Protein AF-A0A7V9PN42-F1 (afdb_monomer)

pLDDT: mean 95.18, std 6.63, range [56.19, 98.31]

Sequence (54 aa):
MRVKATSQVADVARRAMTRPLVDRFDPLLCCDDLGRYIGVVRVERLVDRLAQSL

Mean predicted aligned error: 2.49 Å

Radius of gyration: 10.89 Å; Cα contacts (8 Å, |Δi|>4): 67; chains: 1; bounding box: 22×32×23 Å

Nearest PDB structures (foldseek):
  5iip-assembly1_A  TM=7.281E-01  e=2.975E-02  Staphylococcus aureus
  4l28-assembly2_D  TM=8.233E-01  e=1.113E-01  Homo sapiens
  4gqw-assembly1_A-2  TM=7.499E-01  e=9.036E-02  Arabidopsis thaliana
  7r50-assembly2_I  TM=7.955E-01  e=2.744E-01  Mycolicibacterium smegmatis
  7r50-assembly2_K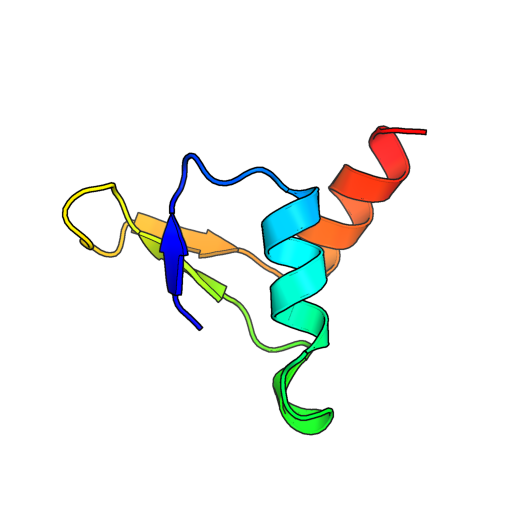  TM=8.263E-01  e=4.462E-01  Mycolicibacterium smegmatis

Solvent-accessible surface area (backbone atoms only — not comparable to full-atom values): 3272 Å² total; per-residue (Å²): 101,80,45,50,75,86,57,56,66,68,61,52,47,56,57,40,66,71,43,60,80,90,53,38,67,53,58,31,40,28,14,46,98,87,64,48,81,75,49,73,45,51,49,69,58,48,52,54,54,56,66,74,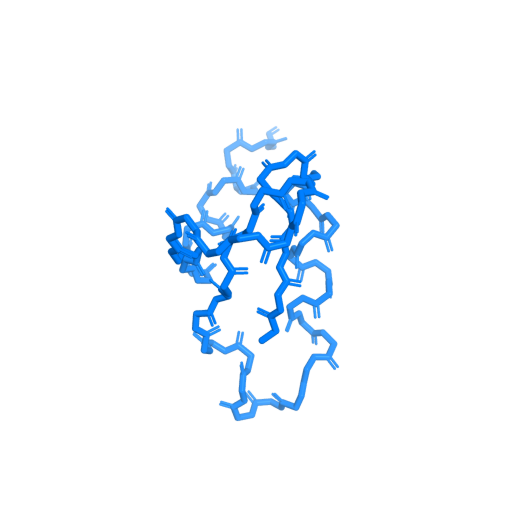72,114

Secondary structure (DSSP, 8-state):
-EEETTS-HHHHHHHHHTS-GGGTTSPEEEE-TT--EEEEE-HHHHHHHHHTT-

Foldseek 3Di:
DEDEPPDDLVVVLVVLVVDDPVCSQPWYFYAHPVRHTDDTDGNVVSVVVVVVVD

Structure (mmCIF, N/CA/C/O backbone):
data_AF-A0A7V9PN42-F1
#
_entry.id   AF-A0A7V9PN42-F1
#
loop_
_atom_site.group_PDB
_atom_site.id
_atom_site.type_symbol
_atom_site.label_atom_id
_atom_site.label_alt_id
_atom_site.label_comp_id
_atom_site.label_asym_id
_atom_site.label_entity_id
_atom_site.label_seq_id
_atom_site.pdbx_PDB_ins_code
_atom_site.Cartn_x
_atom_site.Cartn_y
_atom_site.Cartn_z
_atom_site.occupancy
_atom_site.B_iso_or_equiv
_atom_site.auth_seq_id
_atom_site.auth_comp_id
_atom_site.auth_asym_id
_atom_site.auth_atom_id
_atom_site.pdbx_PDB_model_num
ATOM 1 N N . MET A 1 1 ? 5.190 -5.914 -3.161 1.00 95.31 1 MET A N 1
ATOM 2 C CA . MET A 1 1 ? 5.391 -5.765 -1.690 1.00 95.31 1 MET A CA 1
ATOM 3 C C . MET A 1 1 ? 4.133 -6.221 -0.946 1.00 95.31 1 MET A C 1
ATOM 5 O O . MET A 1 1 ? 3.047 -6.011 -1.473 1.00 95.31 1 MET A O 1
ATOM 9 N N . ARG A 1 2 ? 4.261 -6.826 0.250 1.00 97.12 2 ARG A N 1
ATOM 10 C CA . ARG A 1 2 ? 3.126 -7.191 1.127 1.00 97.12 2 ARG A CA 1
ATOM 11 C C . ARG A 1 2 ? 2.872 -6.118 2.194 1.00 97.12 2 ARG A C 1
ATOM 13 O O . ARG A 1 2 ? 3.828 -5.551 2.728 1.00 97.12 2 ARG A O 1
ATOM 20 N N . VAL A 1 3 ? 1.605 -5.866 2.513 1.00 97.75 3 VAL A N 1
ATOM 21 C CA . VAL A 1 3 ? 1.153 -4.910 3.539 1.00 97.75 3 VAL A CA 1
ATOM 22 C C . VAL A 1 3 ? 0.046 -5.523 4.390 1.00 97.75 3 VAL A C 1
ATOM 24 O O . VAL A 1 3 ? -0.670 -6.400 3.912 1.00 97.75 3 VAL A O 1
ATOM 27 N N . LYS A 1 4 ? -0.095 -5.076 5.641 1.00 97.75 4 LYS A N 1
ATOM 28 C CA . LYS A 1 4 ? -1.182 -5.531 6.515 1.00 97.75 4 LYS A CA 1
ATOM 29 C C . LYS A 1 4 ? -2.431 -4.687 6.294 1.00 97.75 4 LYS A C 1
ATOM 31 O O . LYS A 1 4 ? -2.310 -3.472 6.146 1.00 97.75 4 LYS A O 1
ATOM 36 N N . ALA A 1 5 ? -3.607 -5.302 6.373 1.00 95.50 5 ALA A N 1
ATOM 37 C CA . ALA A 1 5 ? -4.899 -4.609 6.298 1.00 95.50 5 ALA A CA 1
ATOM 38 C C . ALA A 1 5 ? -5.055 -3.487 7.341 1.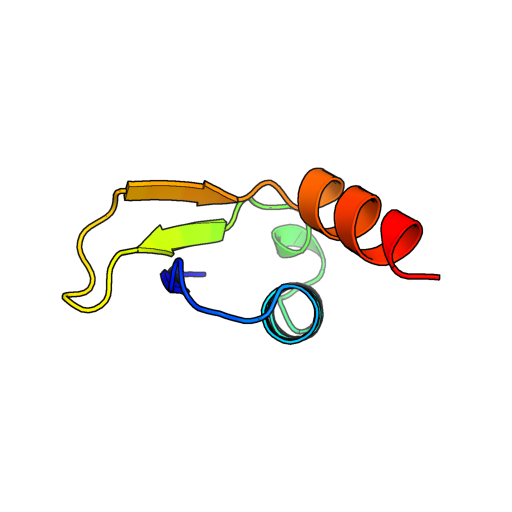00 95.50 5 ALA A C 1
ATOM 40 O O . ALA A 1 5 ? -5.735 -2.496 7.101 1.00 95.50 5 ALA A O 1
ATOM 41 N N . THR A 1 6 ? -4.394 -3.645 8.486 1.00 96.19 6 THR A N 1
ATOM 42 C CA . THR A 1 6 ? -4.396 -2.721 9.626 1.00 96.19 6 THR A CA 1
ATOM 43 C C . THR A 1 6 ? -3.350 -1.607 9.518 1.00 96.19 6 THR A C 1
ATOM 45 O O . THR A 1 6 ? -3.270 -0.754 10.398 1.00 96.19 6 THR A O 1
ATOM 48 N N . SER A 1 7 ? -2.519 -1.599 8.467 1.00 96.69 7 SER A N 1
ATOM 49 C CA . SER A 1 7 ? -1.489 -0.568 8.291 1.00 96.69 7 SER A CA 1
ATOM 50 C C . SER A 1 7 ? -2.112 0.787 7.964 1.00 96.69 7 SER A C 1
ATOM 52 O O . SER A 1 7 ? -3.033 0.875 7.153 1.00 96.69 7 SER A O 1
ATOM 54 N N . GLN A 1 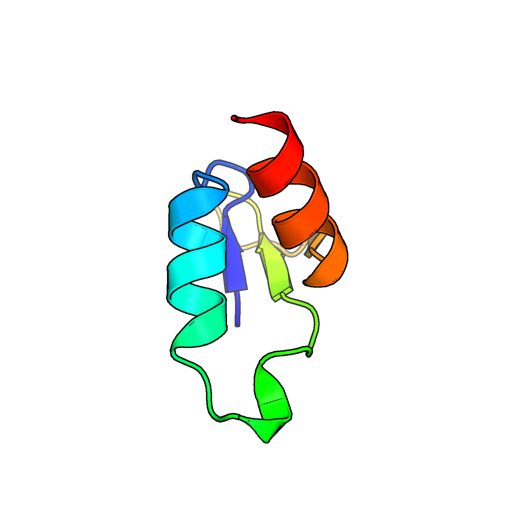8 ? -1.550 1.857 8.528 1.00 96.62 8 GLN A N 1
ATOM 55 C CA . GLN A 1 8 ? -1.936 3.220 8.175 1.00 96.62 8 GLN A CA 1
ATOM 56 C C . GLN A 1 8 ? -1.642 3.500 6.697 1.00 96.62 8 GLN A C 1
ATOM 58 O O . GLN A 1 8 ? -0.577 3.152 6.178 1.00 96.62 8 GLN A O 1
ATOM 63 N N . VAL A 1 9 ? -2.577 4.172 6.019 1.00 96.31 9 VAL A N 1
ATOM 64 C CA . VAL A 1 9 ? -2.483 4.473 4.578 1.00 96.31 9 VAL A CA 1
ATOM 65 C C . VAL A 1 9 ? -1.203 5.250 4.253 1.00 96.31 9 VAL A C 1
ATOM 67 O O . VAL A 1 9 ? -0.522 4.930 3.278 1.00 96.31 9 VAL A O 1
ATOM 70 N N . ALA A 1 10 ? -0.835 6.221 5.094 1.00 96.50 10 ALA A N 1
ATOM 71 C CA . ALA A 1 10 ? 0.371 7.029 4.917 1.00 96.50 10 ALA A CA 1
ATOM 72 C C . ALA A 1 10 ? 1.664 6.202 4.985 1.00 96.50 10 ALA A C 1
ATOM 74 O O . ALA A 1 10 ? 2.560 6.391 4.159 1.00 96.50 10 ALA A O 1
ATOM 75 N N . ASP A 1 11 ? 1.750 5.244 5.908 1.00 97.44 11 ASP A N 1
ATOM 76 C CA . ASP A 1 11 ? 2.924 4.375 6.041 1.00 97.44 11 ASP A CA 1
ATOM 77 C C . ASP A 1 11 ? 3.053 3.428 4.848 1.00 97.44 11 ASP A C 1
ATOM 79 O O . ASP A 1 11 ? 4.149 3.204 4.323 1.00 97.44 11 ASP A O 1
ATOM 83 N N . VAL A 1 12 ? 1.919 2.902 4.379 1.00 97.62 12 VAL A N 1
ATOM 84 C CA . VAL A 1 12 ? 1.858 2.062 3.181 1.00 97.62 12 VAL A CA 1
ATOM 85 C C . VAL A 1 12 ? 2.310 2.844 1.949 1.00 97.62 12 VAL A C 1
ATOM 87 O O . VAL A 1 12 ? 3.154 2.352 1.198 1.00 97.62 12 VAL A O 1
ATOM 90 N N . ALA A 1 13 ? 1.809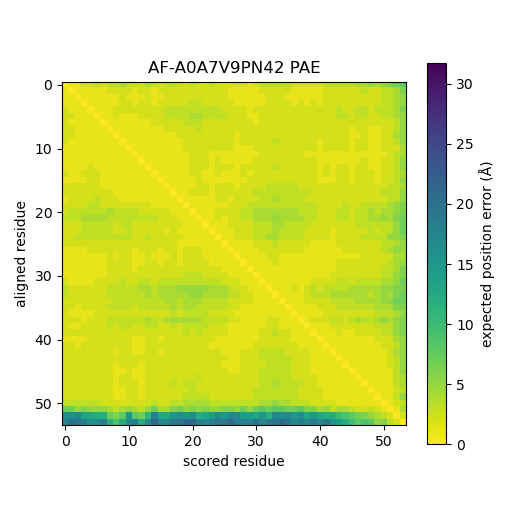 4.066 1.761 1.00 96.69 13 ALA A N 1
ATOM 91 C CA . ALA A 1 13 ? 2.189 4.923 0.644 1.00 96.69 13 ALA A CA 1
ATOM 92 C C . ALA A 1 13 ? 3.677 5.295 0.683 1.00 96.69 13 ALA A C 1
ATOM 94 O O . ALA A 1 13 ? 4.372 5.168 -0.327 1.00 96.69 13 ALA A O 1
ATOM 95 N N . ARG A 1 14 ? 4.203 5.664 1.859 1.00 96.50 14 ARG A N 1
ATOM 96 C CA . ARG A 1 14 ? 5.627 5.974 2.039 1.00 96.50 14 ARG A CA 1
ATOM 97 C C . ARG A 1 14 ? 6.505 4.801 1.608 1.00 96.50 14 ARG A C 1
ATOM 99 O O . ARG A 1 14 ? 7.420 4.986 0.814 1.00 96.50 14 ARG A O 1
ATOM 106 N N . ARG A 1 15 ? 6.186 3.586 2.061 1.00 96.81 15 ARG A N 1
ATOM 107 C CA . ARG A 1 15 ? 6.911 2.359 1.684 1.00 96.81 15 ARG A CA 1
ATOM 108 C C . ARG A 1 15 ? 6.728 1.980 0.215 1.00 96.81 15 ARG A C 1
ATOM 110 O O . ARG A 1 15 ? 7.651 1.463 -0.405 1.00 96.81 15 ARG A O 1
ATOM 117 N N . ALA A 1 16 ? 5.555 2.224 -0.366 1.00 96.88 16 ALA A N 1
ATOM 118 C CA . ALA A 1 16 ? 5.331 1.973 -1.787 1.00 96.88 16 ALA A CA 1
ATOM 119 C C . ALA A 1 16 ? 6.270 2.822 -2.659 1.00 96.88 16 ALA A C 1
ATOM 121 O O . ALA A 1 16 ? 6.790 2.317 -3.655 1.00 96.88 16 ALA A O 1
ATOM 122 N N . MET A 1 17 ? 6.539 4.062 -2.239 1.00 96.12 17 MET A N 1
ATOM 123 C CA . MET A 1 17 ? 7.408 5.009 -2.941 1.00 96.12 17 MET A CA 1
ATOM 124 C C . MET A 1 17 ? 8.909 4.753 -2.761 1.00 96.12 17 MET A C 1
ATOM 126 O O . MET A 1 17 ? 9.699 5.281 -3.539 1.00 96.12 17 MET A O 1
ATOM 130 N N . THR A 1 18 ? 9.331 3.921 -1.803 1.00 96.50 18 THR A N 1
ATOM 131 C CA . THR A 1 18 ? 10.747 3.527 -1.665 1.00 96.50 18 THR A CA 1
ATOM 132 C C . THR A 1 18 ? 11.146 2.375 -2.592 1.00 96.50 18 THR A C 1
ATOM 134 O O . THR A 1 18 ? 12.309 1.983 -2.608 1.00 96.50 18 THR A O 1
ATOM 137 N N . ARG A 1 19 ? 10.204 1.810 -3.359 1.00 96.25 19 ARG A N 1
ATOM 138 C CA . ARG A 1 19 ? 10.473 0.750 -4.345 1.00 96.25 19 ARG A CA 1
ATOM 139 C C . ARG A 1 19 ? 11.229 1.293 -5.574 1.00 96.25 19 ARG A C 1
ATOM 141 O O . ARG A 1 19 ? 11.182 2.509 -5.815 1.00 96.25 19 ARG A O 1
ATOM 148 N N . PRO A 1 20 ? 11.899 0.430 -6.365 1.00 97.69 20 PRO A N 1
ATOM 149 C CA . PRO A 1 20 ? 12.437 0.811 -7.671 1.00 97.69 20 PRO A CA 1
ATOM 150 C C . PRO A 1 20 ? 11.372 1.493 -8.527 1.00 97.69 20 PRO A C 1
ATOM 152 O O . PRO A 1 20 ? 10.199 1.139 -8.450 1.00 97.69 20 PRO A O 1
ATOM 155 N N . LEU A 1 21 ? 11.769 2.495 -9.319 1.00 95.62 21 LEU A N 1
ATOM 156 C CA . LEU A 1 21 ? 10.826 3.380 -10.013 1.00 95.62 21 LEU A CA 1
ATOM 157 C C . LEU A 1 21 ? 9.847 2.614 -10.915 1.00 95.62 21 LEU A C 1
ATOM 159 O O . LEU A 1 21 ? 8.661 2.931 -10.918 1.00 95.62 21 LEU A O 1
ATOM 163 N N . VAL A 1 22 ? 10.340 1.579 -11.599 1.00 96.88 22 VAL A N 1
ATOM 164 C CA . VAL A 1 22 ? 9.545 0.692 -12.460 1.00 96.88 22 VAL A CA 1
ATOM 165 C C . VAL A 1 22 ? 8.460 -0.078 -11.692 1.00 96.88 22 VAL A C 1
ATOM 167 O O . VAL A 1 22 ? 7.394 -0.314 -12.242 1.00 96.88 22 VAL A O 1
ATOM 170 N N . ASP A 1 23 ? 8.663 -0.341 -10.398 1.00 95.56 23 ASP A N 1
ATOM 171 C CA . ASP A 1 23 ? 7.745 -1.134 -9.569 1.00 95.56 23 ASP A CA 1
ATOM 172 C C . ASP A 1 23 ? 6.805 -0.267 -8.711 1.00 95.56 23 ASP A C 1
ATOM 174 O O . ASP A 1 23 ? 5.961 -0.785 -7.971 1.00 95.56 23 ASP A O 1
ATOM 178 N N . ARG A 1 24 ? 6.974 1.067 -8.692 1.00 95.19 24 ARG A N 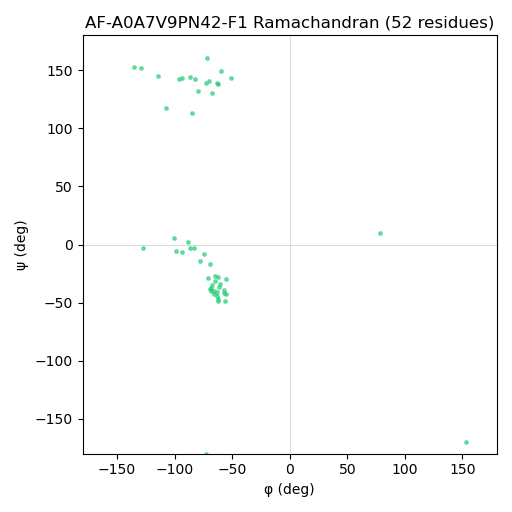1
ATOM 179 C CA . ARG A 1 24 ? 6.259 1.942 -7.735 1.00 95.19 24 ARG A CA 1
ATOM 180 C C . ARG A 1 24 ? 4.754 1.957 -7.943 1.00 95.19 24 ARG A C 1
ATOM 182 O O . ARG A 1 24 ? 4.039 2.164 -6.963 1.00 95.19 24 ARG A O 1
ATOM 189 N N . PHE A 1 25 ? 4.301 1.707 -9.167 1.00 93.19 25 PHE A N 1
ATOM 190 C CA . PHE A 1 25 ? 2.885 1.641 -9.522 1.00 93.19 25 PHE A CA 1
ATOM 191 C C . PHE A 1 25 ? 2.314 0.223 -9.480 1.00 93.19 25 PHE A C 1
ATOM 193 O O . PHE A 1 25 ? 1.096 0.065 -9.545 1.00 93.19 25 PHE A O 1
ATOM 200 N N . ASP A 1 26 ? 3.152 -0.795 -9.265 1.00 96.94 26 ASP A N 1
ATOM 201 C CA . ASP A 1 26 ? 2.657 -2.154 -9.095 1.00 96.94 26 ASP A CA 1
ATOM 202 C C . ASP A 1 26 ? 1.780 -2.256 -7.844 1.00 96.94 26 ASP A C 1
ATOM 204 O O . ASP A 1 26 ? 2.151 -1.717 -6.781 1.00 96.94 26 ASP A O 1
ATOM 208 N N . PRO A 1 27 ? 0.660 -2.995 -7.928 1.00 97.69 27 PRO A N 1
ATOM 209 C CA . PRO A 1 27 ? -0.238 -3.193 -6.807 1.00 97.69 27 PRO A CA 1
ATOM 210 C C . PRO A 1 27 ? 0.468 -3.873 -5.628 1.00 97.69 27 PRO A C 1
ATOM 212 O O . PRO A 1 27 ? 1.395 -4.676 -5.767 1.00 97.69 27 PRO A O 1
ATOM 215 N N . LEU A 1 28 ? 0.005 -3.547 -4.425 1.00 97.88 28 LEU A N 1
ATOM 216 C CA . LEU A 1 28 ? 0.494 -4.136 -3.185 1.00 97.88 28 LEU A CA 1
ATO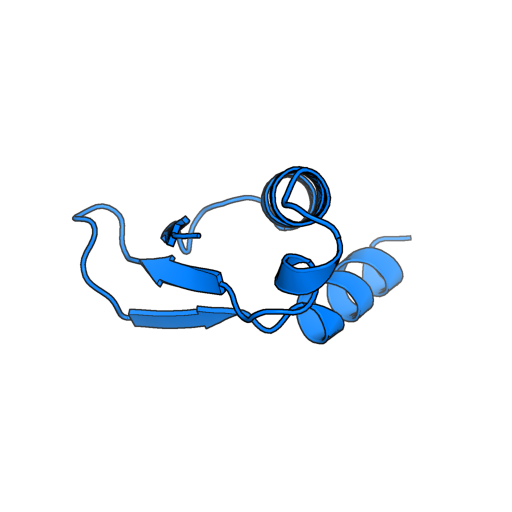M 217 C C . LEU A 1 28 ? -0.381 -5.323 -2.797 1.00 97.88 28 LEU A C 1
ATOM 219 O O . LEU A 1 28 ? -1.600 -5.279 -2.948 1.00 97.88 28 LEU A O 1
ATOM 223 N N . LEU A 1 29 ? 0.227 -6.363 -2.235 1.00 98.06 29 LEU A N 1
ATOM 224 C CA . LEU A 1 29 ? -0.502 -7.520 -1.723 1.00 98.06 29 LEU A CA 1
ATOM 225 C C . LEU A 1 29 ? -0.964 -7.234 -0.294 1.00 98.06 29 LEU A C 1
ATOM 227 O O . LEU A 1 29 ? -0.139 -7.125 0.616 1.00 98.06 29 LEU A O 1
ATOM 231 N N . CYS A 1 30 ? -2.272 -7.121 -0.094 1.00 98.19 30 CYS A N 1
ATOM 232 C CA . CYS A 1 30 ? -2.872 -6.976 1.223 1.00 98.19 30 CYS A CA 1
ATOM 233 C C . CYS A 1 30 ? -2.952 -8.335 1.910 1.00 98.19 30 CYS A C 1
ATOM 235 O O . CYS A 1 30 ? -3.389 -9.327 1.316 1.00 98.19 30 CYS A O 1
ATOM 237 N N . CYS A 1 31 ? -2.522 -8.369 3.164 1.00 98.31 31 CYS A N 1
ATOM 238 C CA . CYS A 1 31 ? -2.516 -9.561 3.986 1.00 98.31 31 CYS A CA 1
ATOM 239 C C . CYS A 1 31 ? -3.181 -9.293 5.335 1.00 98.31 31 CYS A C 1
ATOM 241 O O . CYS A 1 31 ? -3.146 -8.165 5.836 1.00 98.31 31 CYS A O 1
ATOM 243 N N . ASP A 1 32 ? -3.750 -10.334 5.933 1.00 96.88 32 ASP A N 1
ATOM 244 C CA . ASP A 1 32 ? -4.143 -10.301 7.342 1.00 96.88 32 ASP A CA 1
ATOM 245 C C . ASP A 1 32 ? -2.913 -10.356 8.274 1.00 96.88 32 ASP A C 1
ATOM 247 O O . ASP A 1 32 ? -1.759 -10.409 7.828 1.00 96.88 32 ASP A O 1
ATOM 251 N N . ASP A 1 33 ? -3.147 -10.336 9.587 1.00 95.38 33 ASP A N 1
ATOM 252 C CA . ASP A 1 33 ? -2.077 -10.391 10.590 1.00 95.38 33 ASP A CA 1
ATOM 253 C C . ASP A 1 33 ? -1.351 -11.742 10.662 1.00 95.38 33 ASP A C 1
ATOM 255 O O . ASP A 1 33 ? -0.225 -11.794 11.157 1.00 95.38 33 ASP A O 1
ATOM 259 N N . LEU A 1 34 ? -1.942 -12.806 10.109 1.00 95.94 34 LEU A N 1
ATOM 260 C CA . LEU A 1 34 ? -1.312 -14.119 9.939 1.00 95.94 34 LEU A CA 1
ATOM 261 C C . LEU A 1 34 ? -0.549 -14.224 8.606 1.00 95.94 34 LEU A C 1
ATOM 263 O O . LEU A 1 34 ? 0.004 -15.275 8.283 1.00 95.94 34 LEU A O 1
ATOM 267 N N . GLY A 1 35 ? -0.516 -13.146 7.818 1.00 95.06 35 GLY A N 1
ATOM 268 C CA . GLY A 1 35 ? 0.159 -13.086 6.530 1.00 95.06 35 GLY A CA 1
ATOM 269 C C . GLY A 1 35 ? -0.612 -13.743 5.386 1.00 95.06 35 GLY A C 1
ATOM 270 O O . GLY A 1 35 ? -0.042 -13.875 4.302 1.00 95.06 35 GLY A O 1
ATOM 271 N N . ARG A 1 36 ? -1.879 -14.132 5.561 1.00 97.81 36 ARG A N 1
ATOM 272 C CA . ARG A 1 36 ? -2.709 -14.705 4.488 1.00 97.81 36 ARG A CA 1
ATOM 273 C C . ARG A 1 36 ? -3.116 -13.612 3.510 1.00 97.81 36 ARG A C 1
ATOM 275 O O . ARG A 1 36 ? -3.438 -12.504 3.922 1.00 97.81 36 ARG A O 1
ATOM 282 N N . TYR A 1 37 ? -3.086 -13.914 2.213 1.00 97.81 37 TYR A N 1
ATOM 283 C CA . TYR A 1 37 ? -3.512 -12.973 1.176 1.00 97.81 37 TYR A CA 1
ATOM 284 C C . TYR A 1 37 ? -5.021 -12.730 1.262 1.00 97.81 37 TYR A C 1
ATOM 286 O O . TYR A 1 37 ? -5.792 -13.687 1.285 1.00 97.81 37 TYR A O 1
ATOM 294 N N . ILE A 1 38 ? -5.425 -11.461 1.267 1.00 97.81 38 ILE A N 1
ATOM 295 C CA . ILE A 1 38 ? -6.841 -11.065 1.332 1.00 97.81 38 ILE A CA 1
ATOM 296 C C . ILE A 1 38 ? -7.251 -10.096 0.215 1.00 97.81 38 ILE A C 1
ATOM 298 O O . ILE A 1 38 ? -8.415 -9.720 0.126 1.00 97.81 38 ILE A O 1
ATOM 302 N N . GLY A 1 39 ? -6.315 -9.676 -0.641 1.00 97.56 39 GLY A N 1
ATOM 303 C CA . GLY A 1 39 ? -6.614 -8.805 -1.775 1.00 97.56 39 GLY A CA 1
ATOM 304 C C . GLY A 1 39 ? -5.439 -7.939 -2.209 1.00 97.56 39 GLY A C 1
ATOM 305 O O . GLY A 1 39 ? -4.312 -8.091 -1.737 1.00 97.56 39 GLY A O 1
ATOM 306 N N . VAL A 1 40 ? -5.718 -6.988 -3.096 1.00 97.88 40 VAL A N 1
ATOM 307 C CA . VAL A 1 40 ? -4.733 -6.023 -3.595 1.00 9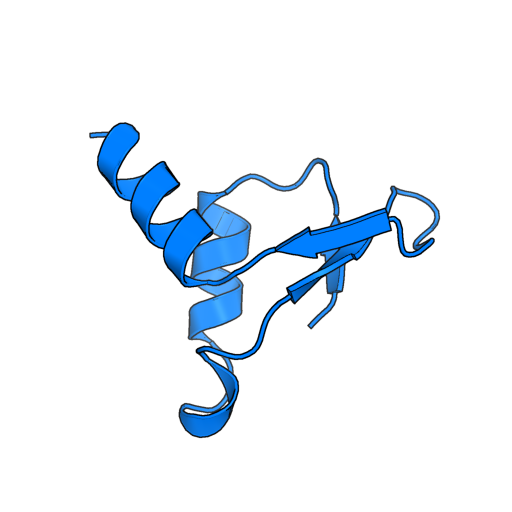7.88 40 VAL A CA 1
ATOM 308 C C . VAL A 1 40 ? -5.072 -4.604 -3.162 1.00 97.88 40 VAL A C 1
ATOM 310 O O . VAL A 1 40 ? -6.237 -4.214 -3.118 1.00 97.88 40 VAL A O 1
ATOM 313 N N . VAL A 1 41 ? -4.040 -3.810 -2.898 1.00 97.69 41 VAL A N 1
ATOM 314 C CA . VAL A 1 41 ? -4.147 -2.357 -2.753 1.00 97.69 41 VAL A CA 1
ATOM 315 C C . VAL A 1 41 ? -3.526 -1.726 -3.986 1.00 97.69 41 VAL A C 1
ATOM 317 O O . VAL A 1 41 ? -2.334 -1.900 -4.247 1.00 97.69 41 VAL A O 1
ATOM 320 N N . ARG A 1 42 ? -4.338 -1.003 -4.755 1.00 96.88 42 ARG A N 1
ATOM 321 C CA . ARG A 1 42 ? -3.861 -0.280 -5.934 1.00 9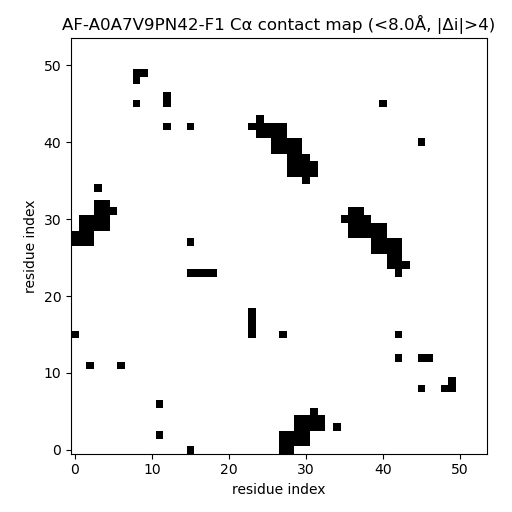6.88 42 ARG A CA 1
ATOM 322 C C . ARG A 1 42 ? -3.257 1.063 -5.529 1.00 96.88 42 ARG A C 1
ATOM 324 O O . ARG A 1 42 ? -3.749 1.706 -4.600 1.00 96.88 42 ARG A O 1
ATOM 331 N N . VAL A 1 43 ? -2.181 1.466 -6.197 1.00 96.06 43 VAL A N 1
ATOM 332 C CA . VAL A 1 43 ? -1.382 2.633 -5.792 1.00 96.06 43 VAL A CA 1
ATOM 333 C C . VAL A 1 43 ? -2.163 3.929 -5.992 1.00 96.06 43 VAL A C 1
ATOM 335 O O . VAL A 1 43 ? -2.138 4.790 -5.118 1.00 96.06 43 VAL A O 1
ATOM 338 N N . GLU A 1 44 ? -2.955 4.035 -7.057 1.00 95.62 44 GLU A N 1
ATOM 339 C CA . GLU A 1 44 ? -3.842 5.175 -7.295 1.00 95.62 44 GLU A CA 1
ATOM 340 C C . GLU A 1 44 ? -4.877 5.348 -6.174 1.00 95.62 44 GLU A C 1
ATOM 342 O O . GLU A 1 44 ? -5.155 6.464 -5.750 1.00 95.62 44 GLU A O 1
ATOM 347 N N . ARG A 1 45 ? -5.354 4.244 -5.579 1.00 96.00 45 ARG A N 1
ATOM 348 C CA . ARG A 1 45 ? -6.280 4.311 -4.439 1.00 96.00 45 ARG A CA 1
ATOM 349 C C . ARG A 1 45 ? -5.609 4.796 -3.159 1.00 96.00 45 ARG A C 1
ATOM 351 O O . ARG A 1 45 ? -6.285 5.396 -2.332 1.00 96.00 45 ARG A O 1
ATOM 358 N N . LEU A 1 46 ? -4.307 4.567 -2.977 1.00 95.25 46 LEU A N 1
ATOM 359 C CA . LEU A 1 46 ? -3.572 5.175 -1.862 1.00 95.25 46 LEU A CA 1
ATOM 360 C C . LEU A 1 46 ? -3.507 6.694 -2.027 1.00 95.25 46 LEU A C 1
ATOM 362 O O . LEU A 1 46 ? -3.726 7.412 -1.055 1.00 95.25 46 LEU A O 1
ATOM 366 N N . VAL A 1 47 ? -3.258 7.173 -3.249 1.00 94.38 47 VAL A N 1
ATOM 367 C CA . VAL A 1 47 ? -3.218 8.609 -3.563 1.00 94.38 47 VAL A CA 1
ATOM 368 C C . VAL A 1 47 ? -4.578 9.257 -3.308 1.00 94.38 47 VAL A C 1
ATOM 370 O O . VAL A 1 47 ? -4.637 10.238 -2.570 1.00 94.38 47 VAL A O 1
ATOM 373 N N . ASP A 1 48 ? -5.668 8.663 -3.808 1.00 95.56 48 ASP A N 1
ATOM 374 C CA . ASP A 1 48 ? -7.033 9.157 -3.570 1.00 95.56 48 ASP A CA 1
ATOM 375 C C . ASP A 1 48 ? -7.342 9.292 -2.072 1.00 95.56 48 ASP A C 1
ATOM 377 O O . ASP A 1 48 ? -7.924 10.280 -1.624 1.00 95.56 48 ASP A O 1
ATOM 381 N N . ARG A 1 49 ? -6.938 8.299 -1.269 1.00 95.62 49 ARG A N 1
ATOM 382 C CA . ARG A 1 49 ? -7.170 8.308 0.182 1.00 95.62 49 ARG A CA 1
ATOM 383 C C . ARG A 1 49 ? -6.336 9.357 0.903 1.00 95.62 49 ARG A C 1
ATOM 385 O O . ARG A 1 49 ? -6.846 9.986 1.825 1.00 95.62 49 ARG A O 1
ATOM 392 N N . LEU A 1 50 ? -5.087 9.562 0.493 1.00 94.88 50 LEU A N 1
ATOM 393 C CA . LEU A 1 50 ? -4.238 10.610 1.061 1.00 94.88 50 LEU A CA 1
ATOM 394 C C . LEU A 1 50 ? -4.778 12.006 0.740 1.00 94.88 50 LEU A C 1
ATOM 396 O O . LEU A 1 50 ? -4.793 12.859 1.620 1.00 94.88 50 LEU A O 1
ATOM 400 N N . ALA A 1 51 ? -5.275 12.215 -0.480 1.00 94.81 51 ALA A N 1
ATOM 401 C CA . ALA A 1 51 ? -5.858 13.485 -0.902 1.00 94.81 51 ALA A CA 1
ATOM 402 C C . ALA A 1 51 ? -7.148 13.839 -0.138 1.00 94.81 51 ALA A C 1
ATOM 404 O O . ALA A 1 51 ? -7.403 15.008 0.112 1.00 94.81 51 ALA A O 1
ATOM 405 N N . GLN A 1 52 ? -7.935 12.839 0.276 1.00 92.19 52 GLN A N 1
ATOM 406 C CA . GLN A 1 52 ? -9.130 13.022 1.119 1.00 92.19 52 GLN A CA 1
ATOM 407 C C . GLN A 1 52 ? -8.814 13.336 2.591 1.00 92.19 52 GLN A C 1
ATOM 409 O O . GLN A 1 52 ? -9.735 13.566 3.369 1.00 92.19 52 GLN A O 1
ATOM 414 N N . SER A 1 53 ? -7.544 13.257 2.993 1.00 68.94 53 SER A N 1
ATOM 415 C CA . SER A 1 53 ? -7.107 13.437 4.384 1.00 68.94 53 SER A CA 1
ATOM 416 C C . SER A 1 53 ? -6.532 14.837 4.660 1.00 68.94 53 SER A C 1
ATOM 418 O O . SER A 1 53 ? -5.985 15.054 5.741 1.00 68.94 53 SER A O 1
ATOM 420 N N . LEU A 1 54 ? -6.607 15.740 3.673 1.00 56.19 54 LEU A N 1
ATOM 421 C CA . LEU A 1 54 ? -6.266 17.165 3.757 1.00 56.19 54 LEU A CA 1
ATOM 422 C C . LEU A 1 54 ? -7.506 17.982 4.129 1.00 56.19 54 LEU A C 1
ATOM 424 O O . LEU A 1 54 ? -7.332 18.965 4.880 1.00 56.19 54 LEU A O 1
#